Protein AF-A0A644ZD36-F1 (afdb_monomer)

Mean predicted aligned error: 5.52 Å

InterPro domains:
  IPR027417 P-loop containing nucleoside triphosphate hydrolase [G3DSA:3.40.50.300] (2-54)

Solvent-accessible surface area (backbone atoms only — not comparable to full-atom values): 3933 Å² total; per-residue (Å²): 134,87,65,44,85,79,43,98,69,54,79,83,86,88,82,72,61,92,90,68,51,55,66,60,53,52,48,53,51,51,52,47,48,61,75,76,46,91,70,91,84,85,83,92,64,91,82,53,72,60,74,74,73,76,113

Radius of gyration: 12.43 Å; Cα contacts (8 Å, |Δi|>4): 19; chains: 1; bounding box: 28×28×31 Å

Organism: NCBI:txid1076179

Sequence (55 aa):
MVDRKKLKNPNGLILGTPGSGKSFSAKREITNTFLITTDDIIICDPEAEVRQEVA

Secondary structure (DSSP, 8-state):
---GGGSS---------TTSSHHHHHHHHHHHHHHH---------SS-TTTTT--

pLDDT: mean 84.11, std 11.63, range [45.09, 92.81]

Foldseek 3Di:
DDQLVPDPHSDDDFDDDPPPCSVVVVLVVVVCCVVPHPDDDDDDCPPCPNVVPPD

Structure (mmCIF, N/CA/C/O backbone):
data_AF-A0A644ZD36-F1
#
_entry.id   AF-A0A644ZD36-F1
#
loop_
_atom_site.group_PDB
_atom_site.id
_atom_site.type_symbol
_atom_site.label_atom_id
_atom_site.label_alt_id
_atom_site.label_comp_id
_atom_site.label_asym_id
_atom_site.label_entity_id
_atom_site.label_seq_id
_atom_site.pdbx_PDB_ins_code
_atom_site.Cartn_x
_atom_site.Cartn_y
_atom_site.Cartn_z
_atom_site.occupancy
_atom_site.B_iso_or_equiv
_atom_site.auth_seq_id
_atom_site.auth_comp_id
_atom_site.auth_asym_id
_atom_site.auth_atom_id
_atom_site.pdbx_PDB_model_num
ATOM 1 N N . MET A 1 1 ? 2.307 1.685 19.331 1.00 53.88 1 MET A N 1
ATOM 2 C CA . MET A 1 1 ? 2.071 1.813 17.877 1.00 53.88 1 MET A CA 1
ATOM 3 C C . MET A 1 1 ? 0.974 2.851 17.687 1.00 53.88 1 MET A C 1
ATOM 5 O O . MET A 1 1 ? -0.061 2.716 18.324 1.00 53.88 1 MET A O 1
ATOM 9 N N . VAL A 1 2 ? 1.232 3.938 16.954 1.00 65.69 2 VAL A N 1
ATOM 10 C CA . VAL A 1 2 ? 0.235 4.999 16.714 1.00 65.69 2 VAL A CA 1
ATOM 11 C C . VAL A 1 2 ? -0.749 4.508 15.658 1.00 65.69 2 VAL A C 1
ATOM 13 O O . VAL A 1 2 ? -0.339 4.181 14.547 1.00 65.69 2 VAL A O 1
ATOM 16 N N . ASP A 1 3 ? -2.032 4.452 16.009 1.00 75.38 3 ASP A N 1
ATOM 17 C CA . ASP A 1 3 ? -3.106 4.176 15.057 1.00 75.38 3 ASP A CA 1
ATOM 18 C C . ASP A 1 3 ? -3.418 5.454 14.272 1.00 75.38 3 ASP A C 1
ATOM 20 O O . ASP A 1 3 ? -4.018 6.395 14.804 1.00 75.38 3 ASP A O 1
ATOM 24 N N . ARG A 1 4 ? -2.985 5.497 13.005 1.00 80.44 4 ARG A N 1
ATOM 25 C CA . ARG A 1 4 ? -3.188 6.663 12.134 1.00 80.44 4 ARG A CA 1
ATOM 26 C C . ARG A 1 4 ? -4.668 6.961 11.911 1.00 80.44 4 ARG A C 1
ATOM 28 O O . ARG A 1 4 ? -4.999 8.123 11.709 1.00 80.44 4 ARG A O 1
ATOM 35 N N . LYS A 1 5 ? -5.563 5.974 12.044 1.00 78.19 5 LYS A N 1
ATOM 36 C CA . LYS A 1 5 ? -7.011 6.176 11.880 1.00 78.19 5 LYS A CA 1
ATOM 37 C C . LYS A 1 5 ? -7.612 7.108 12.934 1.00 78.19 5 LYS A C 1
ATOM 39 O O . LYS A 1 5 ? -8.654 7.703 12.689 1.00 78.19 5 LYS A O 1
ATOM 44 N N . LYS A 1 6 ? -6.967 7.259 14.098 1.00 84.94 6 LYS A N 1
ATOM 45 C CA . LYS A 1 6 ? -7.425 8.147 15.184 1.00 84.94 6 LYS A CA 1
ATOM 46 C C . LYS A 1 6 ? -6.910 9.582 15.053 1.00 84.94 6 LYS A C 1
ATOM 48 O O . LYS A 1 6 ? -7.245 10.432 15.876 1.00 84.94 6 LYS A O 1
ATOM 53 N N . LEU A 1 7 ? -6.070 9.859 14.056 1.00 85.31 7 LEU A N 1
ATOM 54 C CA . LEU A 1 7 ? -5.531 11.190 13.807 1.00 85.31 7 LEU A CA 1
ATOM 55 C C . LEU A 1 7 ? -6.482 11.996 12.921 1.00 85.31 7 LEU A C 1
ATOM 57 O O . LEU A 1 7 ? -7.177 11.453 12.071 1.00 85.31 7 LEU A O 1
ATOM 61 N N . LYS A 1 8 ? -6.441 13.327 13.062 1.00 88.31 8 LYS A N 1
ATOM 62 C CA . LYS A 1 8 ? -7.160 14.244 12.157 1.00 88.31 8 LYS A CA 1
ATOM 63 C C . LYS A 1 8 ? -6.737 14.082 10.692 1.00 88.31 8 LYS A C 1
ATOM 65 O O . LYS A 1 8 ? -7.511 14.399 9.799 1.00 88.31 8 LYS A O 1
ATOM 70 N N . ASN A 1 9 ? -5.505 13.629 10.462 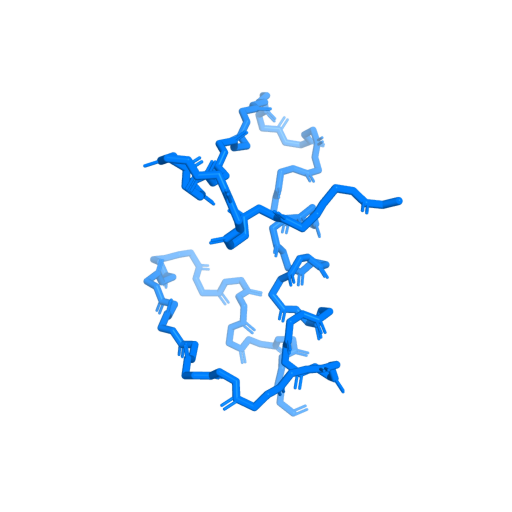1.00 86.56 9 ASN A N 1
ATOM 71 C CA . ASN A 1 9 ? -4.965 13.335 9.144 1.00 86.56 9 ASN A CA 1
ATOM 72 C C . ASN A 1 9 ? -4.314 11.938 9.173 1.00 86.56 9 ASN A C 1
ATOM 74 O O . ASN A 1 9 ? -3.203 11.811 9.694 1.00 86.56 9 ASN A O 1
ATOM 78 N N . PRO A 1 10 ? -4.996 10.900 8.663 1.00 85.94 10 PRO A N 1
ATOM 79 C CA . PRO A 1 10 ? -4.496 9.527 8.669 1.00 85.94 10 PRO A CA 1
ATOM 80 C C . PRO A 1 10 ? -3.501 9.226 7.531 1.00 85.94 10 PRO A C 1
ATOM 82 O O . PRO A 1 10 ? -3.053 8.085 7.409 1.00 85.94 10 PRO A O 1
ATOM 85 N N . ASN A 1 11 ? -3.148 10.211 6.695 1.00 89.00 11 ASN A N 1
ATOM 86 C CA . ASN A 1 11 ? -2.348 9.989 5.491 1.00 89.00 11 ASN A CA 1
ATOM 87 C C . ASN A 1 11 ? -0.901 9.576 5.822 1.00 89.00 11 ASN A C 1
ATOM 89 O O . ASN A 1 11 ? -0.242 10.174 6.673 1.00 89.00 11 ASN A O 1
ATOM 93 N N . GLY A 1 12 ? -0.390 8.569 5.108 1.00 88.12 12 GLY A N 1
ATOM 94 C CA . GLY A 1 12 ? 1.029 8.212 5.085 1.00 88.12 12 GLY A CA 1
ATOM 95 C C . GLY A 1 12 ? 1.736 8.851 3.891 1.00 88.12 12 GLY A C 1
ATOM 96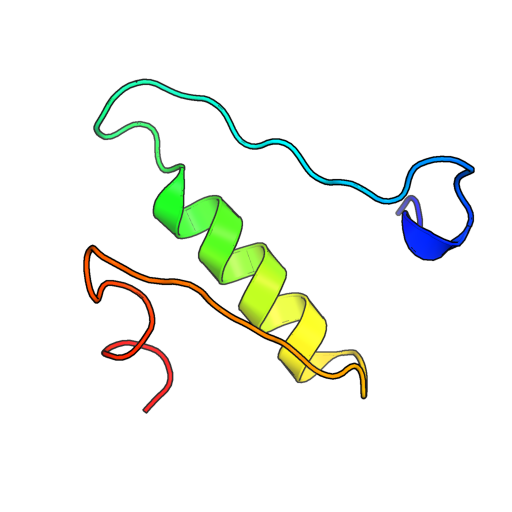 O O . GLY A 1 12 ? 1.200 8.846 2.787 1.00 88.12 12 GLY A O 1
ATOM 97 N N . LEU A 1 13 ? 2.941 9.386 4.099 1.00 90.81 13 LEU A N 1
ATOM 98 C CA . LEU A 1 13 ? 3.790 9.920 3.032 1.00 90.81 13 LEU A CA 1
ATOM 99 C C . LEU A 1 13 ? 5.153 9.224 3.076 1.00 90.81 13 LEU A C 1
ATOM 101 O O . LEU A 1 13 ? 5.871 9.334 4.068 1.00 90.81 13 LEU A O 1
ATOM 105 N N . ILE A 1 14 ? 5.510 8.521 2.000 1.00 90.19 14 ILE A N 1
ATOM 106 C CA . ILE A 1 14 ? 6.790 7.815 1.861 1.00 90.19 14 ILE A CA 1
ATOM 107 C C . ILE A 1 14 ? 7.609 8.523 0.777 1.00 90.19 14 ILE A C 1
ATOM 109 O O . ILE A 1 14 ? 7.215 8.550 -0.385 1.00 90.19 14 ILE A O 1
ATOM 113 N N . LEU A 1 15 ? 8.755 9.094 1.157 1.00 92.38 15 LEU A N 1
ATOM 114 C CA . LEU A 1 15 ? 9.680 9.796 0.260 1.00 92.38 15 LEU A CA 1
ATOM 115 C C . LEU A 1 15 ? 11.054 9.125 0.281 1.00 92.38 15 LEU A C 1
ATOM 117 O O . LEU A 1 15 ? 11.450 8.519 1.274 1.00 92.38 15 LEU A O 1
ATOM 121 N N . GLY A 1 16 ? 11.802 9.253 -0.811 1.00 89.81 16 GLY A N 1
ATOM 122 C CA . GLY A 1 16 ? 13.139 8.677 -0.921 1.00 89.81 16 GLY A CA 1
ATOM 123 C C . GLY A 1 16 ? 13.673 8.666 -2.350 1.00 89.81 16 GLY A C 1
ATOM 124 O O . GLY A 1 16 ? 12.916 8.717 -3.321 1.00 89.81 16 GLY A O 1
ATOM 125 N N . THR A 1 17 ? 14.986 8.564 -2.500 1.00 92.81 17 THR A N 1
ATOM 126 C CA . THR A 1 17 ? 15.657 8.463 -3.805 1.00 92.81 17 THR A CA 1
ATOM 127 C C . THR A 1 17 ? 15.441 7.084 -4.442 1.00 92.81 17 THR A C 1
ATOM 129 O O . THR A 1 17 ? 15.114 6.125 -3.735 1.00 92.81 17 THR A O 1
ATOM 132 N N . PRO A 1 18 ? 15.533 6.930 -5.775 1.00 88.56 18 PRO A N 1
ATOM 133 C CA . PRO A 1 18 ? 15.479 5.610 -6.413 1.00 88.56 18 PRO A CA 1
ATOM 134 C C . PRO A 1 18 ? 16.427 4.610 -5.722 1.00 88.56 18 PRO A C 1
ATOM 136 O O . PRO A 1 18 ? 17.548 4.968 -5.374 1.00 88.56 18 PRO A O 1
ATOM 139 N N . GLY A 1 19 ? 15.951 3.389 -5.448 1.00 86.38 19 GLY A N 1
ATOM 140 C CA . GLY A 1 19 ? 16.702 2.368 -4.698 1.00 86.38 19 GLY A CA 1
ATOM 141 C C . GLY A 1 19 ? 16.634 2.459 -3.163 1.00 86.38 19 GLY A C 1
ATOM 142 O O . GLY A 1 19 ? 17.068 1.535 -2.487 1.00 86.38 19 GLY A O 1
ATOM 143 N N . SER A 1 20 ? 16.031 3.501 -2.576 1.00 90.75 20 SER A N 1
ATOM 144 C CA . SER A 1 20 ? 15.978 3.687 -1.111 1.00 90.75 20 SER A CA 1
ATOM 145 C C . SER A 1 20 ? 14.958 2.805 -0.363 1.00 90.75 20 SER A C 1
ATOM 147 O O . SER A 1 20 ? 14.673 3.063 0.804 1.00 90.75 20 SER A O 1
ATOM 149 N N . GLY A 1 21 ? 14.325 1.830 -1.027 1.00 89.81 21 GLY A N 1
ATOM 150 C CA . GLY A 1 21 ? 13.329 0.949 -0.399 1.00 89.81 21 GLY A CA 1
ATOM 151 C C . GLY A 1 21 ? 11.933 1.558 -0.186 1.00 89.81 21 GLY A C 1
ATOM 152 O O . GLY A 1 21 ? 11.185 1.090 0.676 1.00 89.81 21 GLY A O 1
ATOM 153 N N . LYS A 1 22 ? 11.552 2.583 -0.966 1.00 92.44 22 LYS A N 1
ATOM 154 C CA . LYS A 1 22 ? 10.197 3.174 -0.924 1.00 92.44 22 LYS A CA 1
ATOM 155 C C . LYS A 1 22 ? 9.105 2.142 -1.208 1.00 92.44 22 LYS A C 1
ATOM 157 O O . LYS A 1 22 ? 8.205 1.986 -0.388 1.00 92.44 22 LYS A O 1
ATOM 162 N N . SER A 1 23 ? 9.220 1.422 -2.327 1.00 89.00 23 SER A N 1
ATOM 163 C CA . SER A 1 23 ? 8.242 0.411 -2.738 1.00 89.00 23 SER A CA 1
ATOM 164 C C . SER A 1 23 ? 8.109 -0.686 -1.693 1.00 89.00 23 SER A C 1
ATOM 166 O O . SER A 1 23 ? 7.006 -1.000 -1.268 1.00 89.00 23 SER A O 1
ATOM 168 N N . PHE A 1 24 ? 9.233 -1.191 -1.177 1.00 90.44 24 PHE A N 1
ATOM 169 C CA . PHE A 1 24 ? 9.234 -2.188 -0.106 1.00 90.44 24 PHE A CA 1
ATOM 170 C C . PHE A 1 24 ? 8.497 -1.702 1.152 1.00 90.44 24 PHE A C 1
ATOM 172 O O . PHE A 1 24 ? 7.687 -2.430 1.724 1.00 90.44 24 PHE A O 1
ATOM 179 N N . SER A 1 25 ? 8.728 -0.452 1.564 1.00 91.44 25 SER A N 1
ATOM 180 C CA . SER A 1 25 ? 8.041 0.137 2.719 1.00 91.44 25 SER A CA 1
ATOM 181 C C . SER A 1 25 ? 6.532 0.269 2.489 1.00 91.44 25 SER A C 1
ATOM 183 O O . SER A 1 25 ? 5.756 -0.081 3.378 1.00 91.44 25 SER A O 1
ATOM 185 N N . ALA A 1 26 ? 6.115 0.716 1.299 1.00 90.88 26 ALA A N 1
ATOM 186 C CA . ALA A 1 26 ? 4.705 0.832 0.927 1.00 90.88 26 ALA A CA 1
ATOM 187 C C . ALA A 1 26 ? 4.011 -0.538 0.891 1.00 90.88 26 ALA A C 1
ATOM 189 O O . ALA A 1 26 ? 2.959 -0.711 1.501 1.00 90.88 26 ALA A O 1
ATOM 190 N N . LYS A 1 27 ? 4.635 -1.538 0.258 1.00 90.19 27 LYS A N 1
ATOM 191 C CA . LYS A 1 27 ? 4.122 -2.913 0.207 1.00 90.19 27 LYS A CA 1
ATOM 192 C C . LYS A 1 27 ? 3.982 -3.513 1.599 1.00 90.19 27 LYS A C 1
ATOM 194 O O . LYS A 1 27 ? 2.934 -4.057 1.914 1.00 90.19 27 LYS A O 1
ATOM 199 N N . ARG A 1 28 ? 4.978 -3.331 2.474 1.00 90.06 28 ARG A N 1
ATOM 200 C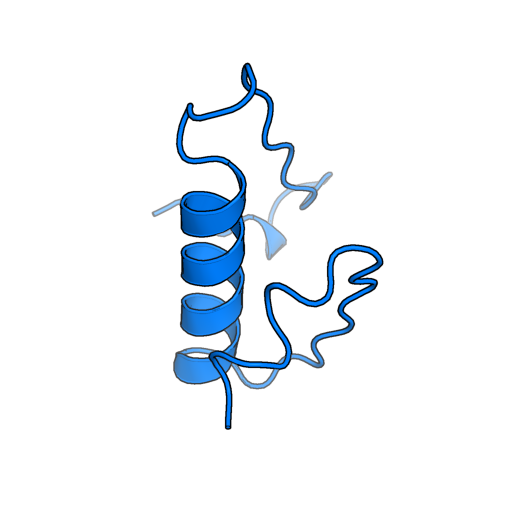 CA . ARG A 1 28 ? 4.896 -3.804 3.864 1.00 90.06 28 ARG A CA 1
ATOM 201 C C . ARG A 1 28 ? 3.707 -3.196 4.606 1.00 90.06 28 ARG A C 1
ATOM 203 O O . ARG A 1 28 ? 3.067 -3.889 5.388 1.00 90.06 28 ARG A O 1
ATOM 210 N N . GLU A 1 29 ? 3.421 -1.915 4.384 1.00 89.88 29 GLU A N 1
ATOM 211 C CA . GLU A 1 29 ? 2.262 -1.252 4.985 1.00 89.88 29 GLU A CA 1
ATOM 212 C C . GLU A 1 29 ? 0.940 -1.803 4.437 1.00 89.88 29 GLU A C 1
ATOM 214 O O . GLU A 1 29 ? 0.056 -2.136 5.225 1.00 89.88 29 GLU A O 1
ATOM 219 N N . ILE A 1 30 ? 0.838 -1.974 3.116 1.00 90.25 30 ILE A N 1
ATOM 220 C CA . ILE A 1 30 ? -0.329 -2.558 2.441 1.00 90.25 30 ILE A CA 1
ATOM 221 C C . ILE A 1 30 ? -0.582 -3.989 2.928 1.00 90.25 30 ILE A C 1
ATOM 223 O O . ILE A 1 30 ? -1.684 -4.287 3.379 1.00 90.25 30 ILE A O 1
ATOM 227 N N . THR A 1 31 ? 0.432 -4.858 2.890 1.00 90.81 31 THR A N 1
ATOM 228 C CA . THR A 1 31 ? 0.342 -6.253 3.345 1.00 90.81 31 THR A CA 1
ATOM 229 C C . THR A 1 31 ? -0.037 -6.330 4.813 1.00 90.81 31 THR A C 1
ATOM 231 O O . THR A 1 31 ? -0.859 -7.158 5.189 1.00 90.81 31 THR A O 1
ATOM 234 N N . ASN A 1 32 ? 0.525 -5.458 5.653 1.00 90.25 32 ASN A N 1
ATOM 235 C CA . ASN A 1 32 ? 0.145 -5.423 7.055 1.00 90.25 32 ASN A CA 1
ATOM 236 C C . ASN A 1 32 ? -1.342 -5.080 7.193 1.00 90.25 32 ASN A C 1
ATOM 238 O O . ASN A 1 32 ? -2.065 -5.868 7.787 1.00 90.25 32 ASN A O 1
ATOM 242 N N . THR A 1 3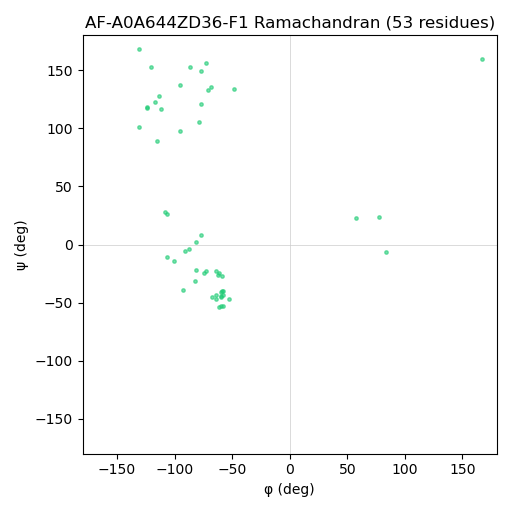3 ? -1.819 -3.981 6.596 1.00 89.62 33 THR A N 1
ATOM 243 C CA . THR A 1 33 ? -3.249 -3.621 6.612 1.00 89.62 33 THR A CA 1
ATOM 244 C C . THR A 1 33 ? -4.121 -4.775 6.116 1.00 89.62 33 THR A C 1
ATOM 246 O O . THR A 1 33 ? -5.040 -5.168 6.820 1.00 89.62 33 THR A O 1
ATOM 249 N N . PHE A 1 34 ? -3.767 -5.402 4.993 1.00 90.06 34 PHE A N 1
ATOM 250 C CA . PHE A 1 34 ? -4.504 -6.541 4.442 1.00 90.06 34 PHE A CA 1
ATOM 251 C C . PHE A 1 34 ? -4.615 -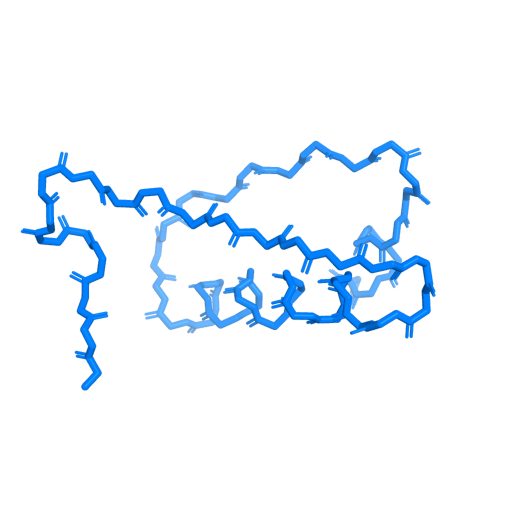7.732 5.408 1.00 90.06 34 PHE A C 1
ATOM 253 O O . PHE A 1 34 ? -5.657 -8.375 5.478 1.00 90.06 34 PHE A O 1
ATOM 260 N N . LEU A 1 35 ? -3.549 -8.044 6.153 1.00 91.31 35 LEU A N 1
ATOM 261 C CA . LEU A 1 35 ? -3.518 -9.202 7.052 1.00 91.31 35 LEU A CA 1
ATOM 262 C C . LEU A 1 35 ? -4.169 -8.940 8.413 1.00 91.31 35 LEU A C 1
ATOM 264 O O . LEU A 1 35 ? -4.657 -9.878 9.042 1.00 91.31 35 LEU A O 1
ATOM 268 N N . ILE A 1 36 ? -4.113 -7.701 8.908 1.00 92.56 36 ILE A N 1
ATOM 269 C CA . ILE A 1 36 ? -4.532 -7.370 10.280 1.00 92.56 36 ILE A CA 1
ATOM 270 C C . ILE A 1 36 ? -5.856 -6.613 10.355 1.00 92.56 36 ILE A C 1
ATOM 272 O O . ILE A 1 36 ? -6.392 -6.447 11.453 1.00 92.56 36 ILE A O 1
ATOM 276 N N . THR A 1 37 ? -6.390 -6.139 9.230 1.00 88.31 37 THR A N 1
ATOM 277 C CA . THR A 1 37 ? -7.659 -5.413 9.183 1.00 88.31 37 THR A CA 1
ATOM 278 C C . THR A 1 37 ? -8.587 -5.965 8.106 1.00 88.31 37 THR A C 1
ATOM 280 O O . THR A 1 37 ? -8.207 -6.775 7.271 1.00 88.31 37 THR A O 1
ATOM 283 N N . THR A 1 38 ? -9.843 -5.531 8.152 1.00 91.12 38 THR A N 1
ATOM 284 C CA . THR A 1 38 ? -10.868 -5.843 7.148 1.00 91.12 38 THR A CA 1
ATOM 285 C C . THR A 1 38 ? -11.170 -4.622 6.276 1.00 91.12 38 THR A C 1
ATOM 287 O O . THR A 1 38 ? -12.304 -4.453 5.836 1.00 91.12 38 THR A O 1
ATOM 290 N N . ASP A 1 39 ? -10.211 -3.703 6.135 1.00 88.25 39 ASP A N 1
ATOM 291 C CA . ASP A 1 39 ? -10.417 -2.488 5.347 1.00 88.25 39 ASP A CA 1
ATOM 292 C C . ASP A 1 39 ? -10.335 -2.794 3.849 1.00 88.25 39 ASP A C 1
ATOM 294 O O . ASP A 1 39 ? -9.550 -3.639 3.415 1.00 88.25 39 ASP A O 1
ATOM 298 N N . ASP A 1 40 ? -11.081 -2.035 3.051 1.00 90.75 40 ASP A N 1
ATOM 299 C CA . ASP A 1 40 ? -10.916 -2.045 1.603 1.00 90.75 40 ASP A CA 1
ATOM 300 C C . ASP A 1 40 ? -9.596 -1.368 1.209 1.00 90.75 40 ASP A C 1
ATOM 302 O O . ASP A 1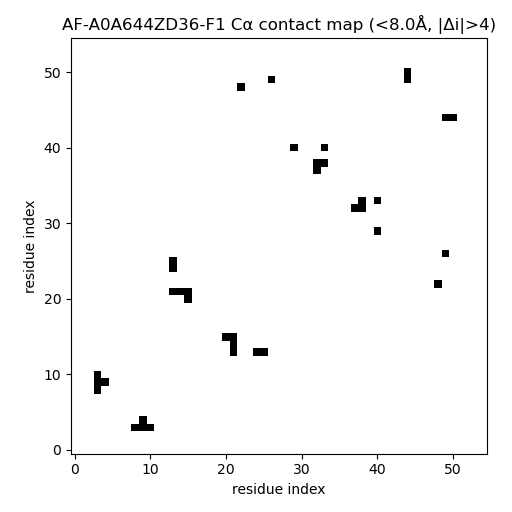 40 ? -9.267 -0.271 1.673 1.00 90.75 40 ASP A O 1
ATOM 306 N N . ILE A 1 41 ? -8.841 -2.012 0.318 1.00 89.62 41 ILE A N 1
ATOM 307 C CA . ILE A 1 41 ? -7.539 -1.530 -0.151 1.00 89.62 41 ILE A CA 1
ATOM 308 C C . ILE A 1 41 ? -7.622 -1.250 -1.650 1.00 89.62 41 ILE A C 1
ATOM 310 O O . ILE A 1 41 ? -7.905 -2.137 -2.451 1.00 89.62 41 ILE A O 1
ATOM 314 N N . ILE A 1 42 ? -7.320 -0.009 -2.034 1.00 90.56 42 ILE A N 1
ATOM 315 C CA . ILE A 1 42 ? -7.238 0.422 -3.432 1.00 90.56 42 ILE A CA 1
ATOM 316 C C . ILE A 1 42 ? -5.788 0.787 -3.736 1.00 90.56 42 ILE A C 1
ATOM 318 O O . ILE A 1 42 ? -5.181 1.587 -3.025 1.00 90.56 42 ILE A O 1
ATOM 322 N N . ILE A 1 43 ? -5.238 0.208 -4.805 1.00 89.88 43 ILE A N 1
ATOM 323 C CA . ILE A 1 43 ? -3.840 0.395 -5.205 1.00 89.88 43 ILE A CA 1
ATOM 324 C C . ILE A 1 43 ? -3.794 0.898 -6.648 1.00 89.88 43 ILE A C 1
ATOM 326 O O . ILE A 1 43 ? -4.203 0.197 -7.575 1.00 89.88 43 ILE A O 1
ATOM 330 N N . CYS A 1 44 ? -3.265 2.107 -6.837 1.00 89.44 44 CYS A N 1
ATOM 331 C CA . CYS A 1 44 ? -2.936 2.657 -8.151 1.00 89.44 44 CYS A CA 1
ATOM 332 C C . CYS A 1 44 ? -1.458 2.383 -8.442 1.00 89.44 44 CYS A C 1
ATOM 334 O O . CYS A 1 44 ? -0.592 3.110 -7.964 1.00 89.44 44 CYS A O 1
ATOM 336 N N . ASP A 1 45 ? -1.184 1.325 -9.200 1.00 89.38 45 ASP A N 1
ATOM 337 C CA .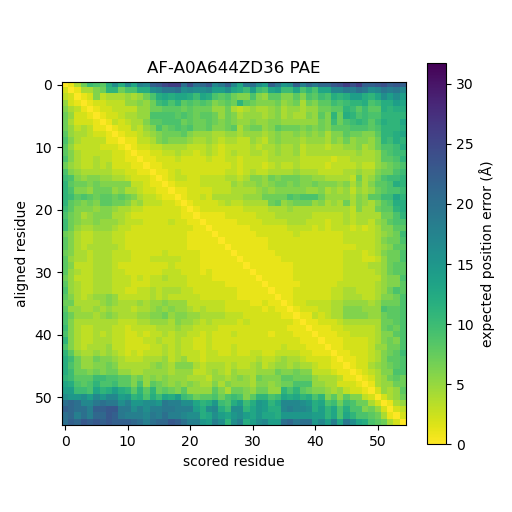 ASP A 1 45 ? 0.171 0.819 -9.438 1.00 89.38 45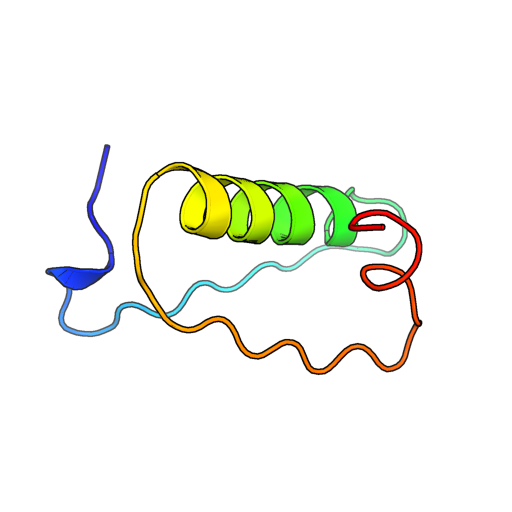 ASP A CA 1
ATOM 338 C C . ASP A 1 45 ? 0.562 0.941 -10.924 1.00 89.38 45 ASP A C 1
ATOM 340 O O . ASP A 1 45 ? 0.292 0.024 -11.706 1.00 89.38 45 ASP A O 1
ATOM 344 N N . PRO A 1 46 ? 1.144 2.080 -11.349 1.00 86.44 46 PRO A N 1
ATOM 345 C CA . PRO A 1 46 ? 1.595 2.267 -12.728 1.00 86.44 46 PRO A CA 1
ATOM 346 C C . PRO A 1 46 ? 2.860 1.463 -13.061 1.00 86.44 46 PRO A C 1
ATOM 348 O O . PRO A 1 46 ? 3.105 1.194 -14.234 1.00 86.44 46 PRO A O 1
ATOM 351 N N . GLU A 1 47 ? 3.653 1.084 -12.055 1.00 86.44 47 GLU A N 1
ATOM 352 C CA . GLU A 1 47 ? 4.912 0.340 -12.223 1.00 86.44 47 GLU A CA 1
ATOM 353 C C . GLU A 1 47 ? 4.701 -1.186 -12.172 1.00 86.44 47 GLU A C 1
ATOM 355 O O . GLU A 1 47 ? 5.624 -1.947 -12.448 1.00 86.44 47 GLU A O 1
ATOM 360 N N . ALA A 1 48 ? 3.472 -1.631 -11.884 1.00 83.19 48 ALA A N 1
ATOM 361 C CA . ALA A 1 48 ? 3.062 -3.031 -11.766 1.00 83.19 48 ALA A CA 1
ATOM 362 C C . ALA A 1 48 ? 3.854 -3.844 -10.717 1.00 83.19 48 ALA A C 1
ATOM 364 O O . ALA A 1 48 ? 3.881 -5.076 -10.779 1.00 83.19 48 ALA A O 1
ATOM 365 N N . GLU A 1 49 ? 4.459 -3.179 -9.729 1.00 80.31 49 GLU A N 1
ATOM 366 C CA . GLU A 1 49 ? 5.295 -3.817 -8.709 1.00 80.31 49 GLU A CA 1
ATOM 367 C C . GLU A 1 49 ? 4.490 -4.588 -7.653 1.00 80.31 49 GLU A C 1
ATOM 369 O O . GLU A 1 49 ? 5.032 -5.473 -6.990 1.00 80.31 49 GLU A O 1
ATOM 374 N N . VAL A 1 50 ? 3.223 -4.239 -7.432 1.00 77.69 50 VAL A N 1
ATOM 375 C CA . VAL A 1 50 ? 2.394 -4.817 -6.365 1.00 77.69 50 VAL A CA 1
ATOM 376 C C . VAL A 1 50 ? 1.602 -6.014 -6.876 1.00 77.69 50 VAL A C 1
ATOM 378 O O . VAL A 1 50 ? 1.499 -7.026 -6.190 1.00 77.69 50 VAL A O 1
ATOM 381 N N . ARG A 1 51 ? 1.080 -5.952 -8.106 1.00 65.19 51 ARG A N 1
ATOM 382 C CA . ARG A 1 51 ? 0.262 -7.041 -8.676 1.00 65.19 51 ARG A CA 1
ATOM 383 C C . ARG A 1 51 ? 1.008 -8.370 -8.827 1.00 65.19 51 ARG A C 1
ATOM 385 O O . ARG A 1 51 ? 0.361 -9.408 -8.814 1.00 65.19 51 ARG A O 1
ATOM 392 N N . GLN A 1 52 ? 2.332 -8.351 -8.976 1.00 57.69 52 GLN A N 1
ATOM 393 C CA . GLN A 1 52 ? 3.136 -9.571 -9.122 1.00 57.69 52 GLN A CA 1
ATOM 394 C C . GLN A 1 52 ? 3.460 -10.263 -7.790 1.00 57.69 52 GLN A C 1
ATOM 396 O O . GLN A 1 52 ? 3.757 -11.452 -7.791 1.00 57.69 52 GLN A O 1
ATOM 401 N N . GLU A 1 53 ? 3.409 -9.544 -6.667 1.00 54.28 53 GLU A N 1
ATOM 402 C CA . GLU A 1 53 ? 3.833 -10.064 -5.357 1.00 54.28 53 GLU A CA 1
ATOM 403 C C . GLU A 1 53 ? 2.670 -10.517 -4.464 1.00 54.28 53 GLU A C 1
ATOM 405 O O . GLU A 1 53 ? 2.902 -11.207 -3.476 1.00 54.28 53 GLU A O 1
ATOM 410 N N . VAL A 1 54 ? 1.429 -10.144 -4.796 1.00 50.00 54 VAL A N 1
ATOM 411 C CA . VAL A 1 54 ? 0.221 -10.468 -4.008 1.00 50.00 54 VAL A CA 1
ATOM 412 C C . VAL A 1 54 ? -0.655 -11.522 -4.717 1.00 50.00 54 VAL A C 1
ATOM 414 O O . VAL A 1 54 ? -1.872 -11.530 -4.554 1.00 50.00 54 VAL A O 1
ATOM 417 N N . ALA A 1 55 ? -0.043 -12.386 -5.536 1.00 45.09 55 ALA A N 1
ATOM 418 C CA . ALA A 1 55 ? -0.705 -13.508 -6.213 1.00 45.09 55 ALA A CA 1
ATO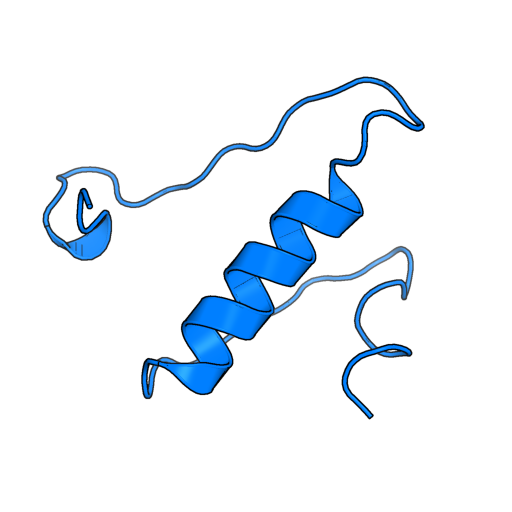M 419 C C . ALA A 1 55 ? -0.779 -14.764 -5.330 1.00 45.09 55 ALA A C 1
ATOM 421 O O . ALA A 1 55 ? 0.223 -15.058 -4.638 1.00 45.09 55 ALA A O 1
#